Protein AF-A0A661PUW9-F1 (afdb_monomer_lite)

Sequence (153 aa):
MPLAFQTTNQGSIVFGFFNIESDMLLLQQYFFFADAFCRYISVCAEHETWNPVETFTVDEIVRPADVGDLMGAIHGSCYTGFIGDTYRKFPFPDNPADFKQNPLGFKTQGVFREMIAPYAETLEIPFARLPNRCVRIGDYAFDRHNFHELLRY

Foldseek 3Di:
DWDWFQFPPPGTWTWDDLAQLAQWMDTRFWIDGPVQVVVVVVVVVPDPFCPPFDWGKTWGQPDSQQCDDSVCLQVVNGQTHLSSVCCVVRNHDPDVVPPHRDPVNVVCVVVSCVSCVVRTDIDIATWDQDPQRWTDTHPTIGHPVRVVVSVVD

pLDDT: mean 92.38, std 7.0, range [60.62, 98.44]

Radius of gyration: 15.68 Å; chains: 1; bounding box: 34×29×48 Å

Structure (mmCIF, N/CA/C/O backbone):
data_AF-A0A661PUW9-F1
#
_entry.id   AF-A0A661PUW9-F1
#
loop_
_atom_site.group_PDB
_atom_site.id
_atom_site.type_symbol
_atom_site.label_atom_id
_atom_site.label_alt_id
_atom_site.label_comp_id
_atom_site.label_asym_id
_atom_site.label_entity_id
_atom_site.label_seq_id
_atom_site.pdbx_PDB_ins_code
_atom_site.Cartn_x
_atom_site.Cartn_y
_atom_site.Cartn_z
_atom_site.occupancy
_atom_site.B_iso_or_equiv
_atom_site.auth_seq_id
_atom_site.auth_comp_id
_atom_site.auth_asym_id
_atom_site.auth_atom_id
_atom_site.pdbx_PDB_model_num
ATOM 1 N N . MET A 1 1 ? -6.179 -8.749 4.189 1.00 84.31 1 MET A N 1
ATOM 2 C CA . MET A 1 1 ? -5.011 -8.694 5.089 1.00 84.31 1 MET A CA 1
ATOM 3 C C . MET A 1 1 ? -3.765 -8.612 4.241 1.00 84.31 1 MET A C 1
ATOM 5 O O . MET A 1 1 ? -3.742 -9.292 3.215 1.00 84.31 1 MET A O 1
ATOM 9 N N . PRO A 1 2 ? -2.763 -7.816 4.630 1.00 91.00 2 PRO A N 1
ATOM 10 C CA . PRO A 1 2 ? -1.503 -7.745 3.908 1.00 91.00 2 PRO A CA 1
ATOM 11 C C . PRO A 1 2 ? -0.746 -9.072 4.029 1.00 91.00 2 PRO A C 1
ATOM 13 O O . PRO A 1 2 ? -0.832 -9.741 5.061 1.00 91.00 2 PRO A O 1
ATOM 16 N N . LEU A 1 3 ? -0.026 -9.453 2.979 1.00 93.94 3 LEU A N 1
ATOM 17 C CA . LEU A 1 3 ? 0.790 -10.664 2.921 1.00 93.94 3 LEU A CA 1
ATOM 18 C C . LEU A 1 3 ? 2.264 -10.308 2.725 1.00 93.94 3 LEU A C 1
ATOM 20 O O . LEU A 1 3 ? 2.609 -9.197 2.321 1.00 93.94 3 LEU A O 1
ATOM 24 N N . ALA A 1 4 ? 3.132 -11.268 3.027 1.00 95.88 4 ALA A N 1
ATOM 25 C CA . ALA A 1 4 ? 4.557 -11.151 2.776 1.00 95.88 4 ALA A CA 1
ATOM 26 C C . ALA A 1 4 ? 4.878 -11.510 1.318 1.00 95.88 4 ALA A C 1
ATOM 28 O O . ALA A 1 4 ? 4.479 -12.573 0.842 1.00 95.88 4 ALA A O 1
ATOM 29 N N . PHE A 1 5 ? 5.647 -10.660 0.640 1.00 96.69 5 PHE A N 1
ATOM 30 C CA . PHE A 1 5 ? 6.132 -10.875 -0.725 1.00 96.69 5 PHE A CA 1
ATOM 31 C C . PHE A 1 5 ? 7.651 -10.749 -0.768 1.00 96.69 5 PHE A C 1
ATOM 33 O O . PHE A 1 5 ? 8.231 -9.916 -0.072 1.00 96.69 5 PHE A O 1
ATOM 40 N N . GLN A 1 6 ? 8.307 -11.573 -1.586 1.00 97.44 6 GLN A N 1
ATOM 41 C CA . GLN A 1 6 ? 9.759 -11.514 -1.743 1.00 97.44 6 GLN A CA 1
ATOM 42 C C . GLN A 1 6 ? 10.153 -10.509 -2.824 1.00 97.44 6 GLN A C 1
ATOM 44 O O . GLN A 1 6 ? 9.638 -10.530 -3.942 1.00 97.44 6 GLN A O 1
ATOM 49 N N . THR A 1 7 ? 11.124 -9.667 -2.489 1.00 97.25 7 THR A N 1
ATOM 50 C CA . THR A 1 7 ? 11.822 -8.785 -3.425 1.00 97.25 7 THR A CA 1
ATOM 51 C C . THR A 1 7 ? 13.221 -9.324 -3.695 1.00 97.25 7 THR A C 1
ATOM 53 O O . THR A 1 7 ? 13.821 -10.017 -2.872 1.00 97.25 7 THR A O 1
ATOM 56 N N . THR A 1 8 ? 13.783 -8.978 -4.847 1.00 96.50 8 THR A N 1
ATOM 57 C CA . THR A 1 8 ? 15.141 -9.373 -5.226 1.00 96.50 8 THR A CA 1
ATOM 58 C C . THR A 1 8 ? 16.216 -8.506 -4.572 1.00 96.50 8 THR A C 1
ATOM 60 O O . THR A 1 8 ? 17.390 -8.851 -4.658 1.00 96.50 8 THR A O 1
ATOM 63 N N . ASN A 1 9 ? 15.849 -7.366 -3.972 1.00 96.25 9 ASN A N 1
ATOM 64 C CA . ASN A 1 9 ? 16.800 -6.380 -3.446 1.00 96.25 9 ASN A CA 1
ATOM 65 C C . ASN A 1 9 ? 16.631 -6.027 -1.958 1.00 96.25 9 ASN A C 1
ATOM 67 O O . ASN A 1 9 ? 17.615 -5.611 -1.357 1.00 96.25 9 ASN A O 1
ATOM 71 N N . GLN A 1 10 ? 15.445 -6.191 -1.364 1.00 95.38 10 GLN A N 1
ATOM 72 C CA . GLN A 1 10 ? 15.164 -5.824 0.037 1.00 95.38 10 GLN A CA 1
ATOM 73 C C . GLN A 1 10 ? 14.664 -7.009 0.887 1.00 95.38 10 GLN A C 1
ATOM 75 O O . GLN A 1 10 ? 14.339 -6.848 2.060 1.00 95.38 10 GLN A O 1
ATOM 80 N N . GLY A 1 11 ? 14.607 -8.219 0.319 1.00 95.81 11 GLY A N 1
ATOM 81 C CA . GLY A 1 11 ? 14.061 -9.399 0.991 1.00 95.81 11 GLY A CA 1
ATOM 82 C C . GLY A 1 11 ? 12.535 -9.363 1.091 1.00 95.81 11 GLY A C 1
ATOM 83 O O . GLY A 1 11 ? 11.853 -8.929 0.160 1.00 95.81 11 GLY A O 1
ATOM 84 N N . SER A 1 12 ? 11.996 -9.859 2.204 1.00 96.56 12 SER A N 1
ATOM 85 C CA . SER A 1 12 ? 10.552 -9.950 2.424 1.00 96.56 12 SER A CA 1
ATOM 86 C C . SER A 1 12 ? 9.963 -8.597 2.810 1.00 96.56 12 SER A C 1
ATOM 88 O O . SER A 1 12 ? 10.393 -8.004 3.795 1.00 96.56 12 SER A O 1
ATOM 90 N N . ILE A 1 13 ? 8.924 -8.168 2.101 1.00 96.25 13 ILE A N 1
ATOM 91 C CA . ILE A 1 13 ? 8.161 -6.951 2.401 1.00 96.25 13 ILE A CA 1
ATOM 92 C C . ILE A 1 13 ? 6.680 -7.272 2.579 1.00 96.25 13 ILE A C 1
ATOM 94 O O . ILE A 1 13 ? 6.226 -8.351 2.196 1.00 96.25 13 ILE A O 1
ATOM 98 N N . VAL A 1 14 ? 5.920 -6.325 3.122 1.00 95.56 14 VAL A N 1
ATOM 99 C CA . VAL A 1 14 ? 4.469 -6.462 3.282 1.00 95.56 14 VAL A CA 1
ATOM 100 C C . VAL A 1 14 ? 3.731 -5.732 2.159 1.00 95.56 14 VAL A C 1
ATOM 102 O O . VAL A 1 14 ? 4.018 -4.568 1.891 1.00 95.56 14 VAL A O 1
ATOM 105 N N . PHE A 1 15 ? 2.751 -6.391 1.535 1.00 97.19 15 PHE A N 1
ATOM 106 C CA . PHE A 1 15 ? 1.843 -5.771 0.567 1.00 97.19 15 PHE A CA 1
ATOM 107 C C . PHE A 1 15 ? 0.388 -6.187 0.796 1.00 97.19 15 PHE A C 1
ATOM 109 O O . PHE A 1 15 ? 0.110 -7.347 1.106 1.00 97.19 15 PHE A O 1
ATOM 116 N N . GLY A 1 16 ? -0.544 -5.251 0.619 1.00 95.75 16 GLY A N 1
ATOM 117 C CA . GLY A 1 16 ? -1.978 -5.535 0.546 1.00 95.75 16 GLY A CA 1
ATOM 118 C C . GLY A 1 16 ? -2.856 -4.592 1.367 1.00 95.75 16 GLY A C 1
ATOM 119 O O . GLY A 1 16 ? -2.400 -3.568 1.869 1.00 95.75 16 GLY A O 1
ATOM 120 N N . PHE A 1 17 ? -4.134 -4.947 1.519 1.00 94.88 17 PHE A N 1
ATOM 121 C CA . PHE A 1 17 ? -5.112 -4.184 2.300 1.00 94.88 17 PHE A CA 1
ATOM 122 C C . PHE A 1 17 ? -4.896 -4.372 3.799 1.00 94.88 17 PHE A C 1
ATOM 124 O O . PHE A 1 17 ? -4.962 -5.506 4.297 1.00 94.88 17 PHE A O 1
ATOM 131 N N . PHE A 1 18 ? -4.717 -3.265 4.521 1.00 94.50 18 PHE A N 1
ATOM 132 C CA . PHE A 1 18 ? -4.528 -3.248 5.976 1.00 94.50 18 PHE A CA 1
ATOM 133 C C . PHE A 1 18 ? -5.784 -2.946 6.778 1.00 94.50 18 PHE A C 1
ATOM 135 O O . PHE A 1 18 ? -5.757 -3.143 7.987 1.00 94.50 18 PHE A O 1
ATOM 142 N N . ASN A 1 19 ? -6.865 -2.485 6.153 1.00 95.38 19 ASN A N 1
ATOM 143 C CA . ASN A 1 19 ? -8.144 -2.225 6.806 1.00 95.38 19 ASN A CA 1
ATOM 144 C C . ASN A 1 19 ? -9.287 -2.598 5.849 1.00 95.38 19 ASN A C 1
ATOM 146 O O . ASN A 1 19 ? -9.101 -2.551 4.638 1.00 95.38 19 ASN A O 1
ATOM 150 N N . ILE A 1 20 ? -10.438 -3.032 6.371 1.00 93.69 20 ILE A N 1
ATOM 151 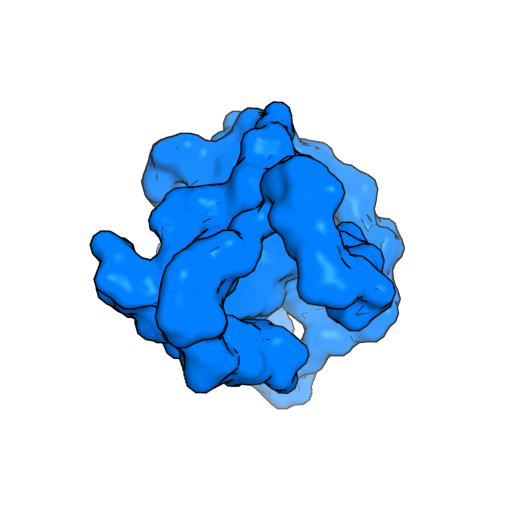C CA . ILE A 1 20 ? -11.561 -3.481 5.530 1.00 93.69 20 ILE A CA 1
ATOM 152 C C . ILE A 1 20 ? -12.402 -2.334 4.974 1.00 93.69 20 ILE A C 1
ATOM 154 O O . ILE A 1 20 ? -13.083 -2.533 3.974 1.00 93.69 20 ILE A O 1
ATOM 158 N N . GLU A 1 21 ? -12.364 -1.158 5.606 1.00 95.69 21 GLU A N 1
ATOM 159 C CA . GLU A 1 21 ? -13.182 -0.001 5.224 1.00 95.69 21 GLU A CA 1
ATOM 160 C C . GLU A 1 21 ? -12.551 0.842 4.114 1.00 95.69 21 GLU A C 1
ATOM 162 O O . GLU A 1 21 ? -13.154 1.810 3.651 1.00 95.69 21 GLU A O 1
ATOM 167 N N . SER A 1 22 ? -11.340 0.490 3.685 1.00 95.31 22 SER A N 1
ATOM 168 C CA . SER A 1 22 ? -10.551 1.242 2.719 1.00 95.31 22 SER A CA 1
ATOM 169 C C . SER A 1 22 ? -10.111 0.361 1.573 1.00 95.31 22 SER A C 1
ATOM 171 O O . SER A 1 22 ? -9.744 -0.793 1.772 1.00 95.31 22 SER A O 1
ATOM 173 N N . ASP A 1 23 ? -10.074 0.942 0.382 1.00 96.00 23 ASP A N 1
ATOM 174 C CA . ASP A 1 23 ? -9.386 0.369 -0.768 1.00 96.00 23 ASP A CA 1
ATOM 175 C C . ASP A 1 23 ? -7.903 0.787 -0.831 1.00 96.00 23 ASP A C 1
ATOM 177 O O . ASP A 1 23 ? -7.244 0.588 -1.851 1.00 96.00 23 ASP A O 1
ATOM 181 N N . MET A 1 24 ? -7.357 1.370 0.242 1.00 97.31 24 MET A N 1
ATOM 182 C CA . MET A 1 24 ? -5.940 1.706 0.338 1.00 97.31 24 MET A CA 1
ATOM 183 C C . MET A 1 24 ? -5.085 0.454 0.580 1.00 97.31 24 MET A C 1
ATOM 185 O O . MET A 1 24 ? -5.297 -0.318 1.519 1.00 97.31 24 MET A O 1
ATOM 189 N N . LEU A 1 25 ? -4.082 0.283 -0.272 1.00 96.69 25 LEU A N 1
ATOM 190 C CA . LEU A 1 25 ? -3.040 -0.727 -0.183 1.00 96.69 25 LEU A CA 1
ATOM 191 C C . LEU A 1 25 ? -1.814 -0.128 0.507 1.00 96.69 25 LEU A C 1
ATOM 193 O O . LEU A 1 25 ? -1.513 1.052 0.319 1.00 96.69 25 LEU A O 1
ATOM 197 N N . LEU A 1 26 ? -1.081 -0.960 1.249 1.00 96.69 26 LEU A N 1
ATOM 198 C CA . LEU A 1 26 ? 0.314 -0.672 1.574 1.00 96.69 26 LEU A CA 1
ATOM 199 C C . LEU A 1 26 ? 1.259 -1.536 0.743 1.00 96.69 26 LEU A C 1
ATOM 201 O O . LEU A 1 26 ? 0.940 -2.674 0.397 1.00 96.69 26 LEU A O 1
ATOM 205 N N . LEU A 1 27 ? 2.446 -0.999 0.502 1.00 96.62 27 LEU A N 1
ATOM 206 C CA . LEU A 1 27 ? 3.641 -1.670 0.024 1.00 96.62 27 LEU A CA 1
ATOM 207 C C . LEU A 1 27 ? 4.789 -1.215 0.930 1.00 96.62 27 LEU A C 1
ATOM 209 O O . LEU A 1 27 ? 5.478 -0.237 0.642 1.00 96.62 27 LEU A O 1
ATOM 213 N N . GLN A 1 28 ? 4.948 -1.909 2.055 1.00 95.25 28 GLN A N 1
ATOM 214 C CA . GLN A 1 28 ? 5.854 -1.563 3.149 1.00 95.25 28 GLN A CA 1
ATOM 215 C C . GLN A 1 28 ? 5.616 -0.146 3.718 1.00 95.25 28 GLN A C 1
ATOM 217 O O . GLN A 1 28 ? 4.857 -0.015 4.674 1.00 95.25 28 GLN A O 1
ATOM 222 N N . GLN A 1 29 ? 6.252 0.890 3.160 1.00 95.94 29 GLN A N 1
ATOM 223 C CA . GLN A 1 29 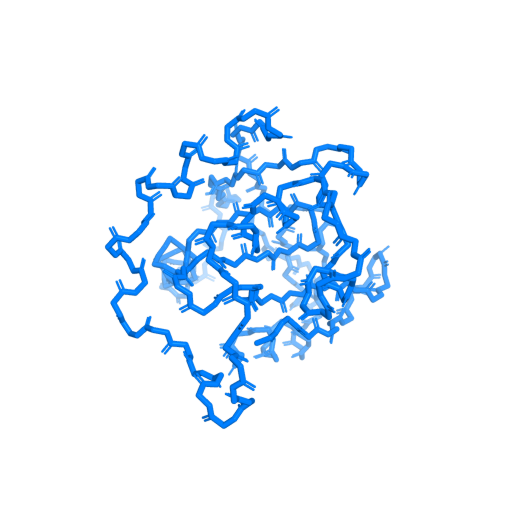? 6.088 2.301 3.540 1.00 95.94 29 GLN A CA 1
ATOM 224 C C . GLN A 1 29 ? 5.298 3.140 2.529 1.00 95.94 29 GLN A C 1
ATOM 226 O O . GLN A 1 29 ? 4.955 4.281 2.834 1.00 95.94 29 GLN A O 1
ATOM 231 N N . TYR A 1 30 ? 5.024 2.604 1.337 1.00 97.69 30 TYR A N 1
ATOM 232 C CA . TYR A 1 30 ? 4.222 3.289 0.327 1.00 97.69 30 TYR A CA 1
ATOM 233 C C . TYR A 1 30 ? 2.751 2.930 0.483 1.00 97.69 30 TYR A C 1
ATOM 235 O O . TYR A 1 30 ? 2.407 1.755 0.602 1.00 97.69 30 TYR A O 1
ATOM 243 N N . PHE A 1 31 ? 1.887 3.932 0.413 1.00 98.12 31 PHE A N 1
ATOM 244 C CA . PHE A 1 31 ? 0.444 3.786 0.477 1.00 98.12 31 PHE A CA 1
ATOM 245 C C . PHE A 1 31 ? -0.192 4.362 -0.783 1.00 98.12 31 PHE A C 1
ATOM 247 O O . PHE A 1 31 ? 0.207 5.413 -1.284 1.00 98.12 31 PHE A O 1
ATOM 254 N N . PHE A 1 32 ? -1.178 3.654 -1.323 1.00 97.38 32 PHE A N 1
ATOM 255 C CA . PHE A 1 32 ? -1.889 4.070 -2.529 1.00 97.38 32 PHE A CA 1
ATOM 256 C C . PHE A 1 32 ? -3.228 3.350 -2.641 1.00 97.38 32 PHE A C 1
ATOM 258 O O . PHE A 1 32 ? -3.411 2.255 -2.115 1.00 97.38 32 PHE A O 1
ATOM 265 N N . PHE A 1 33 ? -4.183 3.952 -3.341 1.00 97.00 33 PHE A N 1
ATOM 266 C CA . PHE A 1 33 ? -5.496 3.344 -3.540 1.00 97.00 33 PHE A CA 1
ATOM 267 C C . PHE A 1 33 ? -5.469 2.274 -4.634 1.00 97.00 33 PHE A C 1
ATOM 269 O O . PHE A 1 33 ? -4.758 2.402 -5.637 1.00 97.00 33 PHE A O 1
ATOM 276 N N . ALA A 1 34 ? -6.254 1.213 -4.446 1.00 95.00 34 ALA A N 1
ATOM 277 C CA . ALA A 1 34 ? -6.318 0.086 -5.369 1.00 95.00 34 ALA A CA 1
ATOM 278 C C . ALA A 1 34 ? -6.770 0.503 -6.776 1.00 95.00 34 ALA A C 1
ATOM 280 O O . ALA A 1 34 ? -6.265 -0.031 -7.761 1.00 95.00 34 ALA A O 1
ATOM 281 N N . ASP A 1 35 ? -7.664 1.490 -6.901 1.00 93.81 35 ASP A N 1
ATOM 282 C CA . ASP A 1 35 ? -8.084 2.011 -8.205 1.00 93.81 35 ASP A CA 1
ATOM 283 C C . ASP A 1 35 ? -6.922 2.685 -8.958 1.00 93.81 35 ASP A C 1
ATOM 285 O O . ASP A 1 35 ? -6.774 2.496 -10.168 1.00 93.81 35 ASP A O 1
ATOM 289 N N . ALA A 1 36 ? -6.072 3.429 -8.243 1.00 93.00 36 ALA A N 1
ATOM 290 C CA . ALA A 1 36 ? -4.871 4.034 -8.804 1.00 93.00 36 ALA A CA 1
ATOM 291 C C . ALA A 1 36 ? -3.874 2.949 -9.225 1.00 93.00 36 ALA A C 1
ATOM 293 O O . ALA A 1 36 ? -3.424 2.950 -10.369 1.00 93.00 36 ALA A O 1
ATOM 294 N N . PHE A 1 37 ? -3.609 1.973 -8.351 1.00 92.94 37 PHE A N 1
ATOM 295 C CA . PHE A 1 37 ? -2.729 0.844 -8.656 1.00 92.94 37 PHE A CA 1
ATOM 296 C C . PHE A 1 37 ? -3.179 0.079 -9.906 1.00 92.94 37 PHE A C 1
ATOM 298 O O . PHE A 1 37 ? -2.409 -0.067 -10.853 1.00 92.94 37 PHE A O 1
ATOM 305 N N . CYS A 1 38 ? -4.445 -0.340 -9.964 1.00 92.19 38 CYS A N 1
ATOM 306 C CA . CYS A 1 38 ? -4.997 -1.067 -11.107 1.00 92.19 38 CYS A CA 1
ATOM 307 C C . CYS A 1 38 ? -4.919 -0.258 -12.406 1.00 92.19 38 CYS A C 1
ATOM 309 O O . CYS A 1 38 ? -4.588 -0.812 -13.458 1.00 92.19 38 CYS A O 1
ATOM 311 N N . ARG A 1 39 ? -5.189 1.051 -12.347 1.00 90.31 39 ARG A N 1
ATOM 312 C CA . ARG A 1 39 ? -5.061 1.950 -13.500 1.00 90.31 39 ARG A CA 1
ATOM 313 C C . ARG A 1 39 ? -3.628 1.982 -14.014 1.00 90.31 39 ARG A C 1
ATOM 315 O O . ARG A 1 39 ? -3.416 1.808 -15.209 1.00 90.31 39 ARG A O 1
ATOM 322 N N . TYR A 1 40 ? -2.657 2.138 -13.119 1.00 87.50 40 TYR A N 1
ATOM 323 C CA . TYR A 1 40 ? -1.253 2.160 -13.500 1.00 87.50 40 TYR A CA 1
ATOM 324 C C . TYR A 1 40 ? -0.778 0.836 -14.110 1.00 87.50 40 TYR A C 1
ATOM 326 O O . TYR A 1 40 ? -0.118 0.834 -15.149 1.00 87.50 40 TYR A O 1
ATOM 334 N N . ILE A 1 41 ? -1.153 -0.297 -13.508 1.00 89.00 41 ILE A N 1
ATOM 335 C CA . ILE A 1 41 ? -0.835 -1.623 -14.053 1.00 89.00 41 ILE A CA 1
ATOM 336 C C . ILE A 1 41 ? -1.468 -1.813 -15.434 1.00 89.00 41 ILE A C 1
ATOM 338 O O . ILE A 1 41 ? -0.817 -2.359 -16.323 1.00 89.00 41 ILE A O 1
ATOM 342 N N . SER A 1 42 ? -2.702 -1.339 -15.630 1.00 88.25 42 SER A N 1
ATOM 343 C CA . SER A 1 42 ? -3.405 -1.443 -16.916 1.00 88.25 42 SER A CA 1
ATOM 344 C C . SER A 1 42 ? -2.684 -0.656 -18.008 1.00 88.25 42 SER A C 1
ATOM 346 O O . SER A 1 42 ? -2.391 -1.222 -19.056 1.00 88.25 42 SER A O 1
ATOM 348 N N . VAL A 1 43 ? -2.298 0.595 -17.724 1.00 83.00 43 VAL A N 1
ATOM 349 C CA . VAL A 1 43 ? -1.484 1.415 -18.639 1.00 83.00 43 VAL A CA 1
ATOM 350 C C . VAL A 1 43 ? -0.197 0.675 -19.004 1.00 83.00 43 VAL A C 1
ATOM 352 O O . VAL A 1 43 ? 0.102 0.469 -20.177 1.00 83.00 43 VAL A O 1
ATOM 355 N N . CYS A 1 44 ? 0.529 0.156 -18.014 1.00 79.56 44 CYS A N 1
ATOM 356 C CA . CYS A 1 44 ? 1.783 -0.556 -18.264 1.00 79.56 44 CYS A CA 1
ATOM 357 C C . CYS A 1 44 ? 1.603 -1.863 -19.057 1.00 79.56 44 CYS A C 1
ATOM 359 O O . CYS A 1 44 ? 2.522 -2.287 -19.760 1.00 79.56 44 CYS A O 1
ATOM 361 N N . ALA A 1 45 ? 0.450 -2.524 -18.936 1.00 82.50 45 ALA A N 1
ATOM 362 C CA . ALA A 1 45 ? 0.142 -3.746 -19.673 1.00 82.50 45 ALA A CA 1
ATOM 363 C C . ALA A 1 45 ? -0.179 -3.486 -21.156 1.00 82.50 45 ALA A C 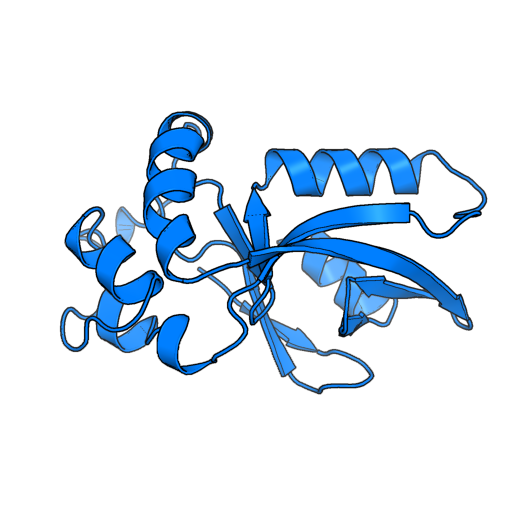1
ATOM 365 O O . ALA A 1 45 ? 0.034 -4.374 -21.980 1.00 82.50 45 ALA A O 1
ATOM 366 N N . GLU A 1 46 ? -0.660 -2.288 -21.498 1.00 82.06 46 GLU A N 1
ATOM 367 C CA . GLU A 1 46 ? -0.967 -1.884 -22.877 1.00 82.06 46 GLU A CA 1
ATOM 368 C C . GLU A 1 46 ? 0.289 -1.507 -23.681 1.00 82.06 46 GLU A C 1
ATOM 370 O O . GLU A 1 46 ? 0.295 -1.599 -24.911 1.00 82.06 46 GLU A O 1
ATOM 375 N N . HIS A 1 47 ? 1.377 -1.127 -23.009 1.00 74.00 47 HIS A N 1
ATOM 376 C CA . HIS A 1 47 ? 2.615 -0.715 -23.664 1.00 74.00 47 HIS A CA 1
ATOM 377 C C . HIS A 1 47 ? 3.582 -1.887 -23.903 1.00 74.00 47 HIS A C 1
ATOM 379 O O . HIS A 1 47 ? 4.072 -2.524 -22.969 1.00 74.00 47 HIS A O 1
ATOM 385 N N . GLU A 1 48 ? 3.962 -2.114 -25.168 1.00 66.88 48 GLU A N 1
ATOM 386 C CA . GLU A 1 48 ? 5.001 -3.096 -25.535 1.00 66.88 48 GLU A CA 1
ATOM 387 C C . GLU A 1 48 ? 6.381 -2.746 -24.943 1.00 66.88 48 GLU A C 1
ATOM 389 O O . GLU A 1 48 ? 7.184 -3.633 -24.628 1.00 66.88 48 GLU A O 1
ATOM 394 N N . THR A 1 49 ? 6.646 -1.452 -24.743 1.00 65.88 49 THR A N 1
ATOM 395 C CA . THR A 1 49 ? 7.856 -0.923 -24.106 1.00 65.88 49 THR A CA 1
ATOM 396 C C . THR A 1 49 ? 7.499 0.083 -23.021 1.00 65.88 49 THR A C 1
ATOM 398 O O . THR A 1 49 ? 6.810 1.058 -23.297 1.00 65.88 49 THR A O 1
ATOM 401 N N . TRP A 1 50 ? 8.026 -0.111 -21.810 1.00 68.00 50 TRP A N 1
ATOM 402 C CA . TRP A 1 50 ? 7.885 0.832 -20.692 1.00 68.00 50 TRP A CA 1
ATOM 403 C C . TRP A 1 50 ? 8.953 1.919 -20.812 1.00 68.00 50 TRP A C 1
ATOM 405 O O . TRP A 1 50 ? 9.966 1.886 -20.107 1.00 68.00 50 TRP A O 1
ATOM 415 N N . ASN A 1 51 ? 8.804 2.782 -21.817 1.00 60.62 51 ASN A N 1
ATOM 416 C CA . ASN A 1 51 ? 9.772 3.833 -22.087 1.00 60.62 51 ASN A CA 1
ATOM 417 C C . ASN A 1 51 ? 9.065 5.162 -22.410 1.00 60.62 51 ASN A C 1
ATOM 419 O O . ASN A 1 51 ? 8.352 5.214 -23.416 1.00 60.62 51 ASN A O 1
ATOM 423 N N . PRO A 1 52 ? 9.316 6.239 -21.637 1.00 66.00 52 PRO A N 1
ATOM 424 C CA . PRO A 1 52 ? 10.164 6.294 -20.436 1.00 66.00 52 PRO A CA 1
ATOM 425 C C . PRO A 1 52 ? 9.574 5.540 -19.227 1.00 66.00 52 PRO A C 1
ATOM 427 O O . PRO A 1 52 ? 8.475 5.005 -19.296 1.00 66.00 52 PRO A O 1
ATOM 430 N N . VAL A 1 53 ? 10.357 5.442 -18.144 1.00 70.50 53 VAL A N 1
ATOM 431 C CA . VAL A 1 53 ? 9.920 4.914 -16.838 1.00 70.50 53 VAL A CA 1
ATOM 432 C C . VAL A 1 53 ? 8.613 5.596 -16.436 1.00 70.50 53 VAL A C 1
ATOM 434 O O . VAL A 1 53 ? 8.589 6.819 -16.325 1.00 70.50 53 VAL A O 1
ATOM 437 N N . GLU A 1 54 ? 7.564 4.810 -16.208 1.00 84.69 54 GLU A N 1
ATOM 438 C CA . GLU A 1 54 ? 6.298 5.318 -15.680 1.00 84.69 54 GLU A CA 1
ATOM 439 C C . GLU A 1 54 ? 6.479 5.702 -14.208 1.00 84.69 54 GLU A C 1
ATOM 441 O O . GLU A 1 54 ? 7.286 5.096 -13.495 1.00 84.69 54 GLU A O 1
ATOM 446 N N . THR A 1 55 ? 5.745 6.704 -13.734 1.00 89.06 55 THR A N 1
ATOM 447 C CA . THR A 1 55 ? 5.765 7.108 -12.323 1.00 89.06 55 THR A CA 1
ATOM 448 C C . THR A 1 55 ? 4.403 6.914 -11.677 1.00 89.06 55 THR A C 1
ATOM 450 O O . THR A 1 55 ? 3.363 7.145 -12.292 1.00 89.06 55 THR A O 1
ATOM 453 N N . PHE A 1 56 ? 4.401 6.436 -10.430 1.00 91.06 56 PHE A N 1
ATOM 454 C CA . PHE A 1 56 ? 3.188 6.254 -9.634 1.00 91.06 56 PHE A CA 1
ATOM 455 C C . PHE A 1 56 ? 3.186 7.276 -8.508 1.00 91.06 56 PHE A C 1
ATOM 457 O O . PHE A 1 56 ? 4.133 7.333 -7.726 1.00 91.06 56 PHE A O 1
ATOM 464 N N . THR A 1 57 ? 2.112 8.050 -8.388 1.00 95.12 57 THR A N 1
ATOM 465 C CA . THR A 1 57 ? 1.891 8.869 -7.193 1.00 95.12 57 THR A CA 1
ATOM 466 C C . THR A 1 57 ? 1.511 7.976 -6.014 1.00 95.12 57 THR A C 1
ATOM 468 O O . THR A 1 57 ? 0.546 7.210 -6.109 1.00 95.12 57 THR A O 1
ATOM 471 N N . VAL A 1 58 ? 2.249 8.093 -4.912 1.00 97.00 58 VAL A N 1
ATOM 472 C CA . VAL A 1 58 ? 2.031 7.366 -3.653 1.00 97.00 58 VAL A CA 1
ATOM 473 C C . VAL A 1 58 ? 2.193 8.306 -2.461 1.00 97.00 58 VAL A C 1
ATOM 475 O O . VAL A 1 58 ? 2.847 9.342 -2.570 1.00 97.00 58 VAL A O 1
ATOM 478 N N . ASP A 1 59 ? 1.637 7.911 -1.321 1.00 98.25 59 ASP A N 1
ATOM 479 C CA . ASP A 1 59 ? 1.922 8.514 -0.022 1.00 98.25 59 ASP A CA 1
ATOM 480 C C . ASP A 1 59 ? 3.007 7.678 0.677 1.00 98.25 59 ASP A C 1
ATOM 482 O O . ASP A 1 59 ? 2.801 6.498 0.967 1.00 98.25 59 ASP A O 1
ATOM 486 N N . GLU A 1 60 ? 4.185 8.252 0.919 1.00 98.12 60 GLU A N 1
ATOM 487 C CA . GLU A 1 60 ? 5.284 7.584 1.622 1.00 98.12 60 GLU A CA 1
ATOM 488 C C . GLU A 1 60 ? 5.339 8.007 3.086 1.00 98.12 60 GLU A C 1
ATOM 490 O O . GLU A 1 60 ? 5.490 9.187 3.403 1.00 98.12 60 GLU A O 1
ATOM 495 N N . ILE A 1 61 ? 5.319 7.024 3.984 1.00 98.31 61 ILE A N 1
ATOM 496 C CA . ILE A 1 61 ? 5.640 7.237 5.395 1.00 98.31 61 ILE A CA 1
ATOM 497 C C . ILE A 1 61 ? 7.131 6.947 5.613 1.00 98.31 61 ILE A C 1
ATOM 499 O O . ILE A 1 61 ? 7.539 5.804 5.815 1.00 98.31 61 ILE A O 1
ATOM 503 N N . VAL A 1 62 ? 7.959 7.994 5.602 1.00 96.00 62 VAL A N 1
ATOM 504 C CA . VAL A 1 62 ? 9.433 7.876 5.653 1.00 96.00 62 VAL A CA 1
ATOM 505 C C . VAL A 1 62 ? 9.931 7.207 6.938 1.00 96.00 62 VAL A C 1
ATOM 507 O O . VAL A 1 62 ? 10.923 6.476 6.933 1.00 96.00 62 VAL A O 1
ATOM 510 N N . ARG A 1 63 ? 9.272 7.463 8.073 1.00 95.94 63 ARG A N 1
ATOM 511 C CA . ARG A 1 63 ? 9.660 6.901 9.372 1.00 95.94 63 ARG A CA 1
ATOM 512 C C . ARG A 1 63 ? 8.872 5.615 9.627 1.00 95.94 63 ARG A C 1
ATOM 514 O O . ARG A 1 63 ? 7.671 5.697 9.859 1.00 95.94 63 ARG A O 1
ATOM 521 N N . PRO A 1 64 ? 9.512 4.435 9.723 1.00 91.31 64 PRO A N 1
ATOM 522 C CA . PRO A 1 64 ? 8.785 3.179 9.937 1.00 91.31 64 PRO A CA 1
ATOM 523 C C . PRO A 1 64 ? 7.910 3.158 11.200 1.00 91.31 64 PRO A C 1
ATOM 525 O O . PRO A 1 64 ? 6.886 2.485 11.231 1.00 91.31 64 PRO A O 1
ATOM 528 N N . ALA A 1 65 ? 8.281 3.913 12.240 1.00 94.38 65 ALA A N 1
ATOM 529 C CA .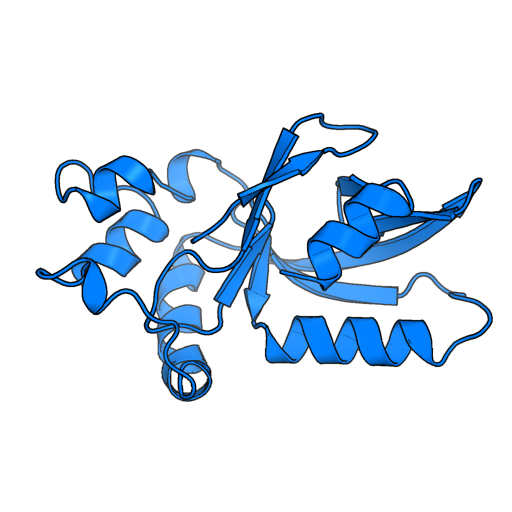 ALA A 1 65 ? 7.476 4.045 13.456 1.00 94.38 65 ALA A CA 1
ATOM 530 C C . ALA A 1 65 ? 6.120 4.741 13.218 1.00 94.38 65 ALA A C 1
ATOM 532 O O . ALA A 1 65 ? 5.163 4.465 13.940 1.00 94.38 65 ALA A O 1
ATOM 533 N N . ASP A 1 66 ? 6.035 5.596 12.197 1.00 98.00 66 ASP A N 1
ATOM 534 C CA . ASP A 1 66 ? 4.829 6.338 11.830 1.00 98.00 66 ASP A CA 1
ATOM 535 C C . ASP A 1 66 ? 3.868 5.487 10.980 1.00 98.00 66 ASP A C 1
ATOM 537 O O . ASP A 1 66 ? 2.686 5.810 10.889 1.00 98.00 66 ASP A O 1
ATOM 541 N N . VAL A 1 67 ? 4.322 4.350 10.427 1.00 97.44 67 VAL A N 1
ATOM 542 C CA . VAL A 1 67 ? 3.437 3.352 9.797 1.00 97.44 67 VAL A CA 1
ATOM 543 C C . VAL A 1 67 ? 2.533 2.721 10.856 1.00 97.44 67 VAL A C 1
ATOM 545 O O . VAL A 1 67 ? 1.314 2.678 10.690 1.00 97.44 67 VAL A O 1
ATOM 548 N N . GLY A 1 68 ? 3.123 2.293 11.974 1.00 96.00 68 GLY A N 1
ATOM 549 C CA . GLY A 1 68 ? 2.407 1.694 13.099 1.00 96.00 68 GLY A CA 1
ATOM 550 C C . GLY A 1 68 ? 2.465 0.168 13.173 1.00 96.00 68 GLY A C 1
ATOM 551 O O . GLY A 1 68 ? 3.046 -0.507 12.324 1.00 96.00 68 GLY A O 1
ATOM 552 N N . ASP A 1 69 ? 1.853 -0.379 14.226 1.00 94.25 69 ASP A N 1
ATOM 553 C CA . ASP A 1 69 ? 1.781 -1.821 14.492 1.00 94.25 69 ASP A CA 1
ATOM 554 C C . ASP A 1 69 ? 0.424 -2.401 14.067 1.00 94.25 69 ASP A C 1
ATOM 556 O O . ASP A 1 69 ? -0.574 -2.282 14.777 1.00 94.25 69 ASP A O 1
ATOM 560 N N . LEU A 1 70 ? 0.393 -3.068 12.911 1.00 92.44 70 LEU A N 1
ATOM 561 C CA . LEU A 1 70 ? -0.819 -3.694 12.382 1.00 92.44 70 LEU A CA 1
ATOM 562 C C . LEU A 1 70 ? -1.375 -4.802 13.278 1.00 92.44 70 LEU A C 1
ATOM 564 O O . LEU A 1 70 ? -2.585 -4.866 13.493 1.00 92.44 70 LEU A O 1
ATOM 568 N N . MET A 1 71 ? -0.516 -5.680 13.799 1.00 91.81 71 MET A N 1
ATOM 569 C CA . MET A 1 71 ? -0.978 -6.822 14.592 1.00 91.81 71 MET A CA 1
ATOM 570 C C . MET A 1 71 ? -1.439 -6.371 15.977 1.00 91.81 71 MET A C 1
ATOM 572 O O . MET A 1 71 ? -2.432 -6.886 16.494 1.00 91.81 71 MET A O 1
ATOM 576 N N . GLY A 1 72 ? -0.756 -5.385 16.560 1.00 92.81 72 GLY A N 1
ATOM 577 C CA . GLY A 1 72 ? -1.187 -4.738 17.793 1.00 92.81 72 GLY A CA 1
ATOM 578 C C . GLY A 1 72 ? -2.510 -3.986 17.631 1.00 92.81 72 GLY A C 1
ATOM 579 O O . GLY A 1 72 ? -3.374 -4.083 18.504 1.00 92.81 72 GLY A O 1
ATOM 580 N N . ALA A 1 73 ? -2.707 -3.306 16.499 1.00 93.44 73 ALA A N 1
ATOM 581 C CA . ALA A 1 73 ? -3.926 -2.555 16.214 1.00 93.44 73 ALA A CA 1
ATOM 582 C C . ALA A 1 73 ? -5.143 -3.470 16.001 1.00 93.44 73 ALA A C 1
ATOM 584 O O . ALA A 1 73 ? -6.207 -3.209 16.558 1.00 93.44 73 ALA A O 1
ATOM 585 N N . ILE A 1 74 ? -4.976 -4.584 15.277 1.00 89.75 74 ILE A N 1
ATOM 586 C CA . ILE A 1 74 ? -6.038 -5.587 15.078 1.00 89.75 74 ILE A CA 1
ATOM 587 C C . ILE A 1 74 ? -6.478 -6.218 16.402 1.00 89.75 74 ILE A C 1
ATOM 589 O O . ILE A 1 74 ? -7.668 -6.429 16.616 1.00 89.75 74 ILE A O 1
ATOM 593 N N . HIS A 1 75 ? -5.536 -6.499 17.306 1.00 90.25 75 HIS A N 1
ATOM 594 C CA . HIS A 1 75 ? -5.846 -7.044 18.632 1.00 90.25 75 HIS A CA 1
ATOM 595 C C . HIS A 1 75 ? -6.262 -5.977 19.657 1.00 90.25 75 HIS A C 1
ATOM 597 O O . HIS A 1 75 ? -6.487 -6.303 20.823 1.00 90.25 75 HIS A O 1
ATOM 603 N N . GLY A 1 76 ? -6.321 -4.706 19.254 1.00 90.31 76 GLY A N 1
ATOM 604 C CA . GLY A 1 76 ? -6.644 -3.580 20.122 1.00 90.31 76 GLY A CA 1
ATOM 605 C C . GLY A 1 76 ? -5.662 -3.345 21.275 1.00 90.31 76 GLY A C 1
ATOM 606 O O . GLY A 1 76 ? -6.015 -2.682 22.250 1.00 90.31 76 GLY A O 1
ATOM 607 N N . SER A 1 77 ? -4.442 -3.884 21.188 1.00 92.75 77 SER A N 1
ATOM 608 C CA . SER A 1 77 ? -3.421 -3.805 22.239 1.00 92.75 77 SER A CA 1
ATOM 609 C C . SER A 1 77 ? -2.437 -2.651 22.041 1.00 92.75 77 SER A C 1
ATOM 611 O O . SER A 1 77 ? -1.876 -2.153 23.018 1.00 92.75 77 SER A O 1
ATOM 613 N N . CYS A 1 78 ? -2.230 -2.206 20.799 1.00 94.44 78 CYS A N 1
ATOM 614 C CA . CYS A 1 78 ? -1.295 -1.138 20.463 1.00 94.44 78 CYS A CA 1
ATOM 615 C C . CYS A 1 78 ? -1.830 -0.308 19.294 1.00 94.44 78 CYS A C 1
ATOM 617 O O . CYS A 1 78 ? -2.082 -0.836 18.217 1.00 94.44 78 CYS A O 1
ATOM 619 N N . TYR A 1 79 ? -1.977 1.000 19.497 1.00 95.94 79 TYR A N 1
ATOM 620 C CA . TYR A 1 79 ? -2.426 1.932 18.464 1.00 95.94 79 TYR A CA 1
ATOM 621 C C . TYR A 1 79 ? -1.354 3.005 18.252 1.00 95.94 79 TYR A C 1
ATOM 623 O O . TYR A 1 79 ? -1.331 4.029 18.942 1.00 95.94 79 TYR A O 1
ATOM 631 N N . THR A 1 80 ? -0.449 2.755 17.313 1.00 97.00 80 THR A N 1
ATOM 632 C CA . THR A 1 80 ? 0.651 3.657 16.944 1.00 97.00 80 THR A CA 1
ATOM 633 C C . THR A 1 80 ? 0.628 3.951 15.451 1.00 97.00 80 THR A C 1
ATOM 635 O O . THR A 1 80 ? 0.145 3.131 14.671 1.00 97.00 80 THR A O 1
ATOM 638 N N . GLY A 1 81 ? 1.150 5.117 15.065 1.00 97.75 81 GLY A N 1
ATOM 639 C CA . GLY A 1 81 ? 1.236 5.539 13.670 1.00 97.75 81 GLY A CA 1
ATOM 640 C C . GLY A 1 81 ? -0.115 5.627 12.956 1.00 97.75 81 GLY A C 1
ATOM 641 O O . GLY A 1 81 ? -1.191 5.569 13.563 1.00 97.75 81 GLY A O 1
ATOM 642 N N . PHE A 1 82 ? -0.037 5.718 11.634 1.00 98.31 82 PHE A N 1
ATOM 643 C CA . PHE A 1 82 ? -1.187 5.787 10.746 1.00 98.31 82 PHE A CA 1
ATOM 644 C C . PHE A 1 82 ? -2.111 4.564 10.870 1.00 98.31 82 PHE A C 1
ATOM 646 O O . PHE A 1 82 ? -3.339 4.703 10.916 1.00 98.31 82 PHE A O 1
ATOM 653 N N . ILE A 1 83 ? -1.546 3.356 10.976 1.00 97.38 83 ILE A N 1
ATOM 654 C CA . ILE A 1 83 ? -2.338 2.131 11.138 1.00 97.38 83 ILE A CA 1
ATOM 655 C C . ILE A 1 83 ? -3.102 2.152 12.467 1.00 97.38 83 ILE A C 1
ATOM 657 O O . ILE A 1 83 ? -4.290 1.831 12.496 1.00 97.38 83 ILE A O 1
ATOM 661 N N . GLY A 1 84 ? -2.470 2.583 13.560 1.00 97.31 84 GLY A N 1
ATOM 662 C CA . GLY A 1 84 ? -3.133 2.714 14.855 1.00 97.31 84 GLY A CA 1
ATOM 663 C C . GLY A 1 84 ? -4.317 3.678 14.810 1.00 97.31 84 GLY A C 1
ATOM 664 O O . GLY A 1 84 ? -5.405 3.333 15.269 1.00 97.31 84 GLY A O 1
ATOM 665 N N . ASP A 1 85 ? -4.144 4.855 14.208 1.00 97.81 85 ASP A N 1
ATOM 666 C CA . ASP A 1 85 ? -5.240 5.816 14.026 1.00 97.81 85 ASP A CA 1
ATOM 667 C C . ASP A 1 85 ? -6.355 5.281 13.130 1.00 97.81 85 ASP A C 1
ATOM 669 O O . ASP A 1 85 ? -7.538 5.496 13.414 1.00 97.81 85 ASP A O 1
ATOM 673 N N . THR A 1 86 ? -5.993 4.522 12.094 1.00 97.44 86 THR A N 1
ATOM 674 C CA . THR A 1 86 ? -6.961 3.820 11.251 1.00 97.44 86 THR A CA 1
ATOM 675 C C . THR A 1 86 ? -7.829 2.891 12.084 1.00 97.44 86 THR A C 1
ATOM 677 O O . THR A 1 86 ? -9.048 3.003 12.032 1.00 97.44 86 THR A O 1
ATOM 680 N N . TYR A 1 87 ? -7.231 2.029 12.905 1.00 96.69 87 TYR A N 1
ATOM 681 C CA . TYR A 1 87 ? -7.975 1.064 13.717 1.00 96.69 87 TYR A CA 1
ATOM 682 C C . TYR A 1 87 ? -8.703 1.678 14.921 1.00 96.69 87 TYR A C 1
ATOM 684 O O . TYR A 1 87 ? -9.655 1.082 15.417 1.00 96.69 87 TYR A O 1
ATOM 692 N N . ARG A 1 88 ? -8.338 2.888 15.367 1.00 96.12 88 ARG A N 1
ATOM 693 C CA . ARG A 1 88 ? -9.165 3.651 16.322 1.00 96.12 88 ARG A CA 1
ATOM 694 C C . ARG A 1 88 ? -10.490 4.095 15.703 1.00 96.12 88 ARG A C 1
ATOM 696 O O . ARG A 1 88 ? -11.504 4.132 16.395 1.00 96.12 88 ARG A O 1
ATOM 703 N N . LYS A 1 89 ? -10.473 4.475 14.422 1.00 96.56 89 LYS A N 1
ATOM 704 C CA . LYS A 1 89 ? -11.651 4.990 13.709 1.00 96.56 89 LYS A CA 1
ATOM 705 C C . LYS A 1 89 ? -12.461 3.888 13.027 1.00 96.56 89 LYS A C 1
ATOM 707 O O . LYS A 1 89 ? -13.687 3.931 13.041 1.00 96.56 89 LYS A O 1
ATOM 712 N N . PHE A 1 90 ? -11.766 2.921 12.446 1.00 95.19 90 PHE A N 1
ATOM 713 C CA . PHE A 1 90 ? -12.291 1.782 11.703 1.00 95.19 90 PHE A CA 1
ATOM 714 C C . PHE A 1 90 ? -11.753 0.497 12.346 1.00 95.19 90 PHE A C 1
ATOM 716 O O . PHE A 1 90 ? -10.803 -0.101 11.826 1.00 95.19 90 PHE A O 1
ATOM 723 N N . PRO A 1 91 ? -12.289 0.117 13.520 1.00 93.81 91 PRO A N 1
ATOM 724 C CA . PRO A 1 91 ? -11.791 -1.022 14.276 1.00 93.81 91 PRO A CA 1
ATOM 725 C C . PRO A 1 91 ? -11.943 -2.327 13.501 1.00 93.81 91 PRO A C 1
ATOM 727 O O . PRO A 1 91 ? -12.777 -2.459 12.603 1.00 93.81 91 PRO A O 1
ATOM 730 N N . PHE A 1 92 ? -11.121 -3.309 13.868 1.00 90.69 92 PHE A N 1
ATOM 731 C CA . PHE A 1 92 ? -11.284 -4.661 13.357 1.00 90.69 92 PHE A CA 1
ATOM 732 C C . PHE A 1 92 ? -12.660 -5.202 13.791 1.00 90.69 92 PHE A C 1
ATOM 734 O O . PHE A 1 92 ? -13.071 -4.926 14.919 1.00 90.69 92 PHE A O 1
ATOM 741 N N . PRO A 1 93 ? -13.379 -5.955 12.940 1.00 89.12 93 PRO A N 1
ATOM 742 C CA . PRO A 1 93 ? -14.672 -6.517 13.318 1.00 89.12 93 PRO A CA 1
ATOM 743 C C . PRO A 1 93 ? -14.578 -7.413 14.555 1.00 89.12 93 PRO A C 1
ATOM 745 O O . PRO A 1 93 ? -13.690 -8.260 14.638 1.00 89.12 93 PRO A O 1
ATOM 748 N N . ASP A 1 94 ? -15.554 -7.307 15.461 1.00 87.50 94 ASP A N 1
ATOM 749 C CA . ASP A 1 94 ? -15.646 -8.178 16.645 1.00 87.50 94 ASP A CA 1
ATOM 750 C C . ASP A 1 94 ? -15.725 -9.666 16.266 1.00 87.50 94 ASP A C 1
ATOM 752 O O . ASP A 1 94 ? -15.248 -10.543 16.988 1.00 87.50 94 ASP A O 1
ATOM 756 N N . ASN A 1 95 ? -16.330 -9.957 15.112 1.00 87.19 95 ASN A N 1
ATOM 757 C CA . ASN A 1 95 ? -16.407 -11.289 14.539 1.00 87.19 95 ASN A CA 1
ATOM 758 C C . ASN A 1 95 ? -15.438 -11.415 13.348 1.00 87.19 95 ASN A C 1
ATOM 760 O O . ASN A 1 95 ? -15.684 -10.824 12.294 1.00 87.19 95 ASN A O 1
ATOM 764 N N . PRO A 1 96 ? -14.385 -12.249 13.440 1.00 82.38 96 PRO A N 1
ATOM 765 C CA . PRO A 1 96 ? -13.434 -12.451 12.346 1.00 82.38 96 PRO A CA 1
ATOM 766 C C . PRO A 1 96 ? -14.064 -12.923 11.027 1.00 82.38 96 PRO A C 1
ATOM 768 O O . PRO A 1 96 ? -13.494 -12.688 9.965 1.00 82.38 96 PRO A O 1
ATOM 771 N N . ALA A 1 97 ? -15.237 -13.569 11.058 1.00 85.44 97 ALA A N 1
ATOM 772 C CA . ALA A 1 97 ? -15.949 -13.980 9.843 1.00 85.44 97 ALA A CA 1
ATOM 773 C C . ALA A 1 97 ? -16.468 -12.791 9.007 1.00 85.44 97 ALA A C 1
ATOM 775 O O . ALA A 1 97 ? -16.736 -12.947 7.810 1.00 85.44 97 ALA A O 1
ATOM 776 N N . ASP A 1 98 ? -16.574 -11.616 9.628 1.00 85.31 98 ASP A N 1
ATOM 777 C CA . ASP A 1 98 ? -16.965 -10.362 8.986 1.00 85.31 98 ASP A CA 1
ATOM 778 C C . ASP A 1 98 ? -15.755 -9.606 8.420 1.00 85.31 98 ASP A C 1
ATOM 780 O O . ASP A 1 98 ? -15.913 -8.568 7.780 1.00 85.31 98 ASP A O 1
ATOM 784 N N . PHE A 1 99 ? -14.543 -10.156 8.567 1.00 84.62 99 PHE A N 1
ATOM 785 C CA . PHE A 1 99 ? -13.357 -9.651 7.891 1.00 84.62 99 PHE A CA 1
ATOM 786 C C . PHE A 1 99 ? -13.442 -9.922 6.382 1.00 84.62 99 PHE A C 1
ATOM 788 O O . PHE A 1 99 ? -12.955 -10.926 5.854 1.00 84.62 99 PHE A O 1
ATOM 795 N N . LYS A 1 100 ? -14.098 -9.007 5.672 1.00 86.94 100 LYS A N 1
ATOM 796 C CA . LYS A 1 100 ? -14.260 -9.018 4.218 1.00 86.94 100 LYS A CA 1
ATOM 797 C C . LYS A 1 100 ? -14.019 -7.611 3.707 1.00 86.94 100 LYS A C 1
ATOM 799 O O . LYS A 1 100 ? -14.533 -6.655 4.275 1.00 86.94 100 LYS A O 1
ATOM 804 N N . GLN A 1 101 ? -13.227 -7.495 2.644 1.00 88.25 101 GLN A N 1
ATOM 805 C CA . GLN A 1 101 ? -12.956 -6.200 2.024 1.00 88.25 101 GLN A CA 1
ATOM 806 C C . GLN A 1 101 ? -14.271 -5.540 1.602 1.00 88.25 101 GLN A C 1
ATOM 808 O O . GLN A 1 101 ? -15.093 -6.174 0.934 1.00 88.25 101 GLN A O 1
ATOM 813 N N . ASN A 1 102 ? -14.474 -4.287 2.012 1.00 91.12 102 ASN A N 1
ATOM 814 C CA . ASN A 1 102 ? -15.659 -3.528 1.657 1.00 91.12 102 ASN A CA 1
ATOM 815 C C . ASN A 1 102 ? -15.582 -3.168 0.160 1.00 91.12 102 ASN A C 1
ATOM 817 O O . ASN A 1 102 ? -14.717 -2.381 -0.232 1.00 91.12 102 ASN A O 1
ATOM 821 N N . PRO A 1 103 ? -16.486 -3.674 -0.701 1.00 89.62 103 PRO A N 1
ATOM 822 C CA . PRO A 1 103 ? -16.463 -3.358 -2.132 1.00 89.62 103 PRO A CA 1
ATOM 823 C C . PRO A 1 103 ? -16.719 -1.868 -2.417 1.00 89.62 103 PRO A C 1
ATOM 825 O O . PRO A 1 103 ? -16.511 -1.403 -3.535 1.00 89.62 103 PRO A O 1
ATOM 828 N N . LEU A 1 104 ? -17.181 -1.112 -1.417 1.00 93.44 104 LEU A N 1
ATOM 829 C CA . LEU A 1 104 ? -17.381 0.332 -1.478 1.00 93.44 104 LEU A CA 1
ATOM 830 C C . LEU A 1 104 ? -16.251 1.124 -0.798 1.00 93.44 104 LEU A C 1
ATOM 832 O O . LEU A 1 104 ? -16.450 2.307 -0.523 1.00 93.44 104 LEU A O 1
ATOM 836 N N . GLY A 1 105 ? -15.082 0.514 -0.560 1.00 92.62 105 GLY A N 1
ATOM 837 C CA . GLY A 1 105 ? -13.913 1.168 0.046 1.00 92.62 105 GLY A CA 1
ATOM 838 C C . GLY A 1 105 ? -13.504 2.470 -0.653 1.00 92.62 105 GLY A C 1
ATOM 839 O O . GLY A 1 105 ? -13.138 3.434 0.009 1.00 92.62 105 GLY A O 1
ATOM 840 N N . PHE A 1 106 ? -13.733 2.588 -1.966 1.00 95.06 106 PHE A N 1
ATOM 841 C CA . PHE A 1 106 ? -13.485 3.829 -2.715 1.00 95.06 106 PHE A CA 1
ATOM 842 C C . PHE A 1 106 ? -14.243 5.059 -2.164 1.00 95.06 106 PHE A C 1
ATOM 844 O O . PHE A 1 106 ? -13.864 6.205 -2.414 1.00 95.06 106 PHE A O 1
ATOM 851 N N . LYS A 1 107 ? -15.335 4.859 -1.410 1.00 96.88 107 LYS A N 1
ATOM 852 C CA . LYS A 1 107 ? -16.099 5.953 -0.789 1.00 96.88 107 LYS A CA 1
ATOM 853 C C . LYS A 1 107 ? -15.376 6.583 0.402 1.00 96.88 107 LYS A C 1
ATOM 855 O O . LYS A 1 107 ? -15.702 7.713 0.761 1.00 96.88 107 LYS A O 1
ATOM 860 N N . THR A 1 108 ? -14.421 5.884 1.015 1.00 96.81 108 THR A N 1
ATOM 861 C CA . THR A 1 108 ? -13.686 6.368 2.193 1.00 96.81 108 THR A CA 1
ATOM 862 C C . THR A 1 108 ? -12.331 6.979 1.838 1.00 96.81 108 THR A C 1
ATOM 864 O O . THR A 1 108 ? -11.678 7.526 2.724 1.00 96.81 108 THR A O 1
ATOM 867 N N . GLN A 1 109 ? -11.932 7.007 0.558 1.00 97.31 109 GLN A N 1
ATOM 868 C CA . GLN A 1 109 ? -10.636 7.558 0.140 1.00 97.31 109 GLN A CA 1
ATOM 869 C C . GLN A 1 109 ? -10.380 8.980 0.652 1.00 97.31 109 GLN A C 1
ATOM 871 O O . GLN A 1 109 ? -9.272 9.286 1.075 1.00 97.31 109 GLN A O 1
ATOM 876 N N . GLY A 1 110 ? -11.392 9.859 0.641 1.00 97.81 110 GLY A N 1
ATOM 877 C CA . GLY A 1 110 ? -11.253 11.221 1.176 1.00 97.81 110 GLY A CA 1
ATOM 878 C C . GLY A 1 110 ? -10.859 11.228 2.655 1.00 97.81 110 GLY A C 1
ATOM 879 O O . GLY A 1 110 ? -9.938 11.936 3.046 1.00 97.81 110 GLY A O 1
ATOM 880 N N . VAL A 1 111 ? -11.479 10.350 3.446 1.00 98.12 111 VAL A N 1
ATOM 881 C CA . VAL A 1 111 ? -11.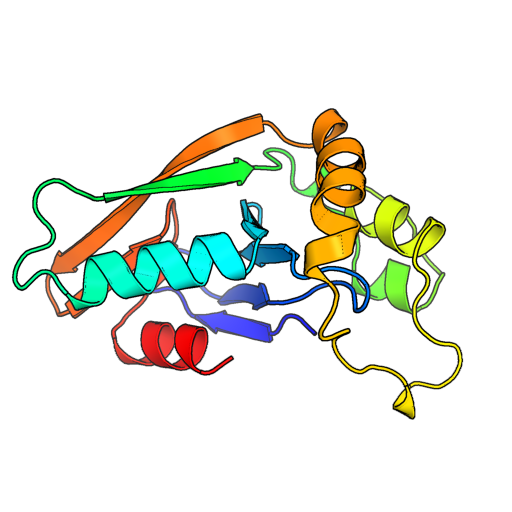163 10.180 4.867 1.00 98.12 111 VAL A CA 1
ATOM 882 C C . VAL A 1 111 ? -9.747 9.638 5.053 1.00 98.12 111 VAL A C 1
ATOM 884 O O . VAL A 1 111 ? -9.013 10.135 5.899 1.00 98.12 111 VAL A O 1
ATOM 887 N N . PHE A 1 112 ? -9.344 8.642 4.263 1.00 98.25 112 PHE A N 1
ATOM 888 C CA . PHE A 1 112 ? -8.007 8.052 4.368 1.00 98.25 112 PHE A CA 1
ATOM 889 C C . PHE A 1 112 ? -6.898 9.025 3.947 1.00 98.25 112 PHE A C 1
ATOM 891 O O . PHE A 1 112 ? -5.866 9.065 4.610 1.00 98.25 112 PHE A O 1
ATOM 898 N N . ARG A 1 113 ? -7.134 9.869 2.931 1.00 98.00 113 ARG A N 1
ATOM 899 C CA . ARG A 1 113 ? -6.212 10.959 2.558 1.00 98.00 113 ARG A CA 1
ATOM 900 C C . ARG A 1 113 ? -6.002 11.942 3.709 1.00 98.00 113 ARG A C 1
ATOM 902 O O . ARG A 1 113 ? -4.870 12.291 4.014 1.00 98.00 113 ARG A O 1
ATOM 909 N N . GLU A 1 114 ? -7.077 12.357 4.377 1.00 98.19 114 GLU A N 1
ATOM 910 C CA . GLU A 1 114 ? -6.978 13.245 5.544 1.00 98.19 114 GLU A CA 1
ATOM 911 C C . GLU A 1 114 ? -6.232 12.586 6.710 1.00 98.19 114 GLU A C 1
ATOM 913 O O . GLU A 1 114 ? -5.464 13.246 7.406 1.00 98.19 114 GLU A O 1
ATOM 918 N N . MET A 1 115 ? -6.445 11.285 6.922 1.00 98.44 115 MET A N 1
ATOM 919 C CA . MET A 1 115 ? -5.824 10.545 8.021 1.00 98.44 115 MET A CA 1
ATOM 920 C C . MET A 1 115 ? -4.337 10.269 7.806 1.00 98.44 115 MET A C 1
ATOM 922 O O . MET A 1 115 ? -3.596 10.265 8.785 1.00 98.44 115 MET A O 1
ATOM 926 N N . ILE A 1 116 ? -3.898 10.022 6.568 1.00 98.44 116 ILE A N 1
ATOM 927 C CA . ILE A 1 116 ? -2.488 9.734 6.274 1.00 98.44 116 ILE A CA 1
ATOM 928 C C . ILE A 1 116 ? -1.640 11.007 6.142 1.00 98.44 116 ILE A C 1
ATOM 930 O O . ILE A 1 116 ? -0.445 10.968 6.419 1.00 98.44 116 ILE A O 1
ATOM 934 N N . ALA A 1 117 ? -2.248 12.146 5.788 1.00 98.12 117 ALA A N 1
ATOM 935 C CA . ALA A 1 117 ? -1.548 13.413 5.549 1.00 98.12 117 ALA A CA 1
ATOM 936 C C . ALA A 1 117 ? -0.584 13.875 6.669 1.00 98.12 117 ALA A C 1
ATOM 938 O O . ALA A 1 117 ? 0.450 14.450 6.342 1.00 98.12 117 ALA A O 1
ATOM 939 N N . PRO A 1 118 ? -0.843 13.645 7.974 1.00 97.94 118 PRO A N 1
ATOM 940 C CA . PRO A 1 118 ? 0.113 13.987 9.032 1.00 97.94 118 PRO A CA 1
ATOM 941 C C . PRO A 1 118 ? 1.352 13.078 9.090 1.00 97.94 118 PRO A C 1
ATOM 943 O O . PRO A 1 118 ? 2.326 13.432 9.753 1.00 97.94 118 PRO A O 1
ATOM 946 N N . TYR A 1 119 ? 1.296 11.904 8.456 1.00 98.38 119 TYR A N 1
ATOM 947 C CA . TYR A 1 119 ? 2.307 10.846 8.534 1.00 98.38 119 TYR A CA 1
ATOM 948 C C . TYR A 1 119 ? 3.151 10.713 7.266 1.00 98.38 119 TYR A C 1
ATOM 950 O O . TYR A 1 119 ? 4.266 10.195 7.337 1.00 98.38 119 TYR A O 1
ATOM 958 N N . ALA A 1 120 ? 2.612 11.128 6.119 1.00 98.12 120 ALA A N 1
ATOM 959 C CA . ALA A 1 120 ? 3.185 10.836 4.815 1.00 98.12 120 ALA A CA 1
ATOM 960 C C . ALA A 1 120 ? 3.491 12.084 3.987 1.00 98.12 120 ALA A C 1
ATOM 962 O O . ALA A 1 120 ? 2.849 13.126 4.121 1.00 98.12 120 ALA A O 1
ATOM 963 N N . GLU A 1 121 ? 4.436 11.925 3.067 1.00 97.56 121 GLU A N 1
ATOM 964 C CA . GLU A 1 121 ? 4.665 12.847 1.960 1.00 97.56 121 GLU A CA 1
ATOM 965 C C . GLU A 1 121 ? 4.150 12.211 0.666 1.00 97.56 121 GLU A C 1
ATOM 967 O O . GLU A 1 121 ? 4.409 11.040 0.389 1.00 97.56 121 GLU A O 1
ATOM 972 N N . THR A 1 122 ? 3.418 12.975 -0.144 1.00 97.31 122 THR A N 1
ATOM 973 C CA . THR A 1 122 ? 2.995 12.510 -1.468 1.00 97.31 122 THR A CA 1
ATOM 974 C C . THR A 1 122 ? 4.136 12.707 -2.464 1.00 97.31 122 THR A C 1
ATOM 976 O O . THR A 1 122 ? 4.600 13.834 -2.661 1.00 97.31 122 THR A O 1
ATOM 979 N N . LEU A 1 123 ? 4.562 11.638 -3.136 1.00 95.88 123 LEU A N 1
ATOM 980 C CA . LEU A 1 123 ? 5.617 11.692 -4.150 1.00 95.88 123 LEU A CA 1
ATOM 981 C C . LEU A 1 123 ? 5.376 10.730 -5.311 1.00 95.88 123 LEU A C 1
ATOM 983 O O . LEU A 1 123 ? 4.510 9.858 -5.274 1.00 95.88 123 LEU A O 1
ATOM 987 N N . GLU A 1 124 ? 6.166 10.905 -6.364 1.00 95.12 124 GLU A N 1
ATOM 988 C CA . GLU A 1 124 ? 6.181 10.024 -7.523 1.00 95.12 124 GLU A CA 1
ATOM 989 C C . GLU A 1 124 ? 7.310 8.999 -7.407 1.00 95.12 124 GLU A C 1
ATOM 991 O O . GLU A 1 124 ? 8.487 9.359 -7.357 1.00 95.12 124 GLU A O 1
ATOM 996 N N . ILE A 1 125 ? 6.955 7.714 -7.400 1.00 94.31 125 ILE A N 1
ATOM 997 C CA . ILE A 1 125 ? 7.918 6.612 -7.389 1.00 94.31 125 ILE A CA 1
ATOM 998 C C . ILE A 1 125 ? 8.043 5.968 -8.774 1.00 94.31 125 ILE A C 1
ATOM 1000 O O . ILE A 1 125 ? 7.056 5.871 -9.505 1.00 94.31 125 ILE A O 1
ATOM 1004 N N . PRO A 1 126 ? 9.237 5.484 -9.159 1.00 91.62 126 PRO A N 1
ATOM 1005 C CA . PRO A 1 126 ? 9.428 4.833 -10.447 1.00 91.62 126 PRO A CA 1
ATOM 1006 C C . PRO A 1 126 ? 8.735 3.468 -10.510 1.00 91.62 126 PRO A C 1
ATOM 1008 O O . PRO A 1 126 ? 8.949 2.610 -9.653 1.00 91.62 126 PRO A O 1
ATOM 1011 N N . PHE A 1 127 ? 8.025 3.220 -11.604 1.00 89.88 127 PHE A N 1
ATOM 1012 C CA . PHE A 1 127 ? 7.557 1.907 -12.016 1.00 89.88 127 PHE A CA 1
ATOM 1013 C C . PHE A 1 127 ? 8.252 1.496 -13.314 1.00 89.88 127 PHE A C 1
ATOM 1015 O O . PHE A 1 127 ? 8.097 2.119 -14.364 1.00 89.88 127 PHE A O 1
ATOM 1022 N N . ALA A 1 128 ? 9.098 0.469 -13.244 1.00 88.12 128 ALA A N 1
ATOM 1023 C CA . ALA A 1 128 ? 10.016 0.163 -14.338 1.00 88.12 128 ALA A CA 1
ATOM 1024 C C . ALA A 1 128 ? 10.170 -1.332 -14.585 1.00 88.12 128 ALA A C 1
ATOM 1026 O O . ALA A 1 128 ? 10.280 -2.129 -13.655 1.00 88.12 128 ALA A O 1
ATOM 1027 N N . ARG A 1 129 ? 10.297 -1.705 -15.859 1.00 86.44 129 ARG A N 1
ATOM 1028 C CA . ARG A 1 129 ? 10.722 -3.043 -16.252 1.00 86.44 129 ARG A CA 1
ATOM 1029 C C . ARG A 1 129 ? 12.238 -3.057 -16.269 1.00 86.44 129 ARG A C 1
ATOM 1031 O O . ARG A 1 129 ? 12.880 -2.303 -16.994 1.00 86.44 129 ARG A O 1
ATOM 1038 N N . LEU A 1 130 ? 12.803 -3.929 -15.460 1.00 85.38 130 LEU A N 1
ATOM 1039 C CA . LEU A 1 130 ? 14.232 -4.147 -15.365 1.00 85.38 130 LEU A CA 1
ATOM 1040 C C . LEU A 1 130 ? 14.661 -5.286 -16.314 1.00 85.38 130 LEU A C 1
ATOM 1042 O O . LEU A 1 130 ? 13.818 -6.034 -16.837 1.00 85.38 130 LEU A O 1
ATOM 1046 N N . PRO A 1 131 ? 15.978 -5.463 -16.540 1.00 82.12 131 PRO A N 1
ATOM 1047 C CA . PRO A 1 131 ? 16.505 -6.662 -17.185 1.00 82.12 131 PRO A CA 1
ATOM 1048 C C . PRO A 1 131 ? 15.985 -7.954 -16.531 1.00 82.12 131 PRO A C 1
ATOM 1050 O O . PRO A 1 131 ? 15.514 -7.960 -15.396 1.00 82.12 131 PRO A O 1
ATOM 1053 N N . ASN A 1 132 ? 16.060 -9.072 -17.256 1.00 83.19 132 ASN A N 1
ATOM 1054 C CA . ASN A 1 132 ? 15.622 -10.396 -16.782 1.00 83.19 132 ASN A CA 1
ATOM 1055 C C . ASN A 1 132 ? 14.129 -10.511 -16.420 1.00 83.19 132 ASN A C 1
ATOM 1057 O O . ASN A 1 132 ? 13.733 -11.447 -15.731 1.00 83.19 132 ASN A O 1
ATOM 1061 N N . ARG A 1 133 ? 13.279 -9.618 -16.953 1.00 85.31 133 ARG A N 1
ATOM 1062 C CA . ARG A 1 133 ? 11.828 -9.575 -16.673 1.00 85.31 133 ARG A CA 1
ATOM 1063 C C . ARG A 1 133 ? 11.504 -9.250 -15.208 1.00 85.31 133 ARG A C 1
ATOM 1065 O O . ARG A 1 133 ? 10.420 -9.604 -14.751 1.00 85.31 133 ARG A O 1
ATOM 1072 N N . CYS A 1 134 ? 12.417 -8.593 -14.498 1.00 90.69 134 CYS A N 1
ATOM 1073 C CA . CYS A 1 134 ? 12.116 -8.030 -13.190 1.00 90.69 134 CYS A CA 1
ATOM 1074 C C . CYS A 1 134 ? 11.293 -6.742 -13.339 1.00 90.69 134 CYS A C 1
ATOM 1076 O O . CYS A 1 134 ? 11.370 -6.056 -14.362 1.00 90.69 134 CYS A O 1
ATOM 1078 N N . VAL A 1 135 ? 10.514 -6.412 -12.317 1.00 91.94 135 VAL A N 1
ATOM 1079 C CA . VAL A 1 135 ? 9.692 -5.199 -12.241 1.00 91.94 135 VAL A CA 1
ATOM 1080 C C . VAL A 1 135 ? 10.067 -4.442 -10.978 1.00 91.94 135 VAL A C 1
ATOM 1082 O O . VAL A 1 135 ? 10.231 -5.047 -9.925 1.00 91.94 135 VAL A O 1
ATOM 1085 N N . ARG A 1 136 ? 10.225 -3.126 -11.079 1.00 93.19 136 ARG A N 1
ATOM 1086 C CA . ARG A 1 136 ? 10.494 -2.233 -9.955 1.00 93.19 136 ARG A CA 1
ATOM 1087 C C . ARG A 1 136 ? 9.274 -1.373 -9.666 1.00 93.19 136 ARG A C 1
ATOM 1089 O O . ARG A 1 136 ? 8.722 -0.811 -10.606 1.00 93.19 136 ARG A O 1
ATOM 1096 N N . ILE A 1 137 ? 8.930 -1.245 -8.388 1.00 93.94 137 ILE A N 1
ATOM 1097 C CA . ILE A 1 137 ? 7.938 -0.314 -7.841 1.00 93.94 137 ILE A CA 1
ATOM 1098 C C . ILE A 1 137 ? 8.635 0.467 -6.724 1.00 93.94 137 ILE A C 1
ATOM 1100 O O . ILE A 1 137 ? 8.916 -0.093 -5.664 1.00 93.94 137 ILE A O 1
ATOM 1104 N N . GLY A 1 138 ? 8.981 1.727 -6.981 1.00 94.25 138 GLY A N 1
ATOM 1105 C CA . GLY A 1 138 ? 9.802 2.523 -6.069 1.00 94.25 138 GLY A CA 1
ATOM 1106 C C . GLY A 1 138 ? 11.128 1.835 -5.761 1.00 94.25 138 GLY A C 1
ATOM 1107 O O . GLY A 1 138 ? 11.880 1.477 -6.673 1.00 94.25 138 GLY A O 1
ATOM 1108 N N . ASP A 1 139 ? 11.379 1.607 -4.477 1.00 95.12 139 ASP A N 1
ATOM 1109 C CA . ASP A 1 139 ? 12.586 0.940 -3.987 1.00 95.12 139 ASP A CA 1
ATOM 1110 C C . ASP A 1 139 ? 12.549 -0.592 -4.077 1.00 95.12 139 ASP A C 1
ATOM 1112 O O . ASP A 1 139 ? 13.553 -1.248 -3.794 1.00 95.12 139 ASP A O 1
ATOM 1116 N N . TYR A 1 140 ? 11.432 -1.190 -4.496 1.00 96.56 140 TYR A N 1
ATOM 1117 C CA . TYR A 1 140 ? 11.234 -2.638 -4.470 1.00 96.56 140 TYR A CA 1
ATOM 1118 C C . TYR A 1 140 ? 11.322 -3.253 -5.857 1.00 96.56 140 TYR A C 1
ATOM 1120 O O . TYR A 1 140 ? 10.569 -2.892 -6.759 1.00 96.56 140 TYR A O 1
ATOM 1128 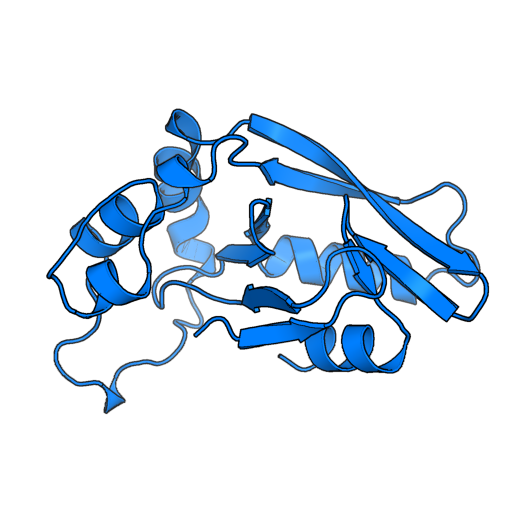N N . ALA A 1 141 ? 12.233 -4.211 -6.027 1.00 96.06 141 ALA A N 1
ATOM 1129 C CA . ALA A 1 141 ? 12.366 -4.987 -7.251 1.00 96.06 141 ALA A CA 1
ATOM 1130 C C . ALA A 1 141 ? 11.826 -6.405 -7.048 1.00 96.06 141 ALA A C 1
ATOM 1132 O O . ALA A 1 141 ? 12.190 -7.096 -6.102 1.00 96.06 141 ALA A O 1
ATOM 1133 N N . PHE A 1 142 ? 10.991 -6.858 -7.971 1.00 96.25 142 PHE A N 1
ATOM 1134 C CA . PHE A 1 142 ? 10.378 -8.176 -7.978 1.00 96.25 142 PHE A CA 1
ATOM 1135 C C . PHE A 1 142 ? 10.850 -8.941 -9.204 1.00 96.25 142 PHE A C 1
ATOM 1137 O O . PHE A 1 142 ? 10.935 -8.384 -10.302 1.00 96.25 142 PHE A O 1
ATOM 1144 N N . ASP A 1 143 ? 11.112 -10.235 -9.043 1.00 95.50 143 ASP A N 1
ATOM 1145 C CA . ASP A 1 143 ? 11.161 -11.116 -10.202 1.00 95.50 143 ASP A CA 1
ATOM 1146 C C . ASP A 1 143 ? 9.753 -11.289 -10.799 1.00 95.50 143 ASP A C 1
ATOM 1148 O O . ASP A 1 143 ? 8.735 -10.907 -10.215 1.00 95.50 143 ASP A O 1
ATOM 1152 N N . ARG A 1 144 ? 9.686 -11.896 -11.985 1.00 93.19 144 ARG A N 1
ATOM 1153 C CA . ARG A 1 144 ? 8.415 -12.125 -12.681 1.00 93.19 144 ARG A CA 1
ATOM 1154 C C . ARG A 1 144 ? 7.410 -12.927 -11.847 1.00 93.19 144 ARG A C 1
ATOM 1156 O O . ARG A 1 144 ? 6.215 -12.677 -11.960 1.00 93.19 144 ARG A O 1
ATOM 1163 N N . HIS A 1 145 ? 7.862 -13.926 -11.091 1.00 95.06 145 HIS A N 1
ATOM 1164 C CA . HIS A 1 145 ? 6.963 -14.796 -10.339 1.00 95.06 145 HIS A CA 1
ATOM 1165 C C . HIS A 1 145 ? 6.337 -14.037 -9.168 1.00 95.06 145 HIS A C 1
ATOM 1167 O O . HIS A 1 145 ? 5.115 -13.944 -9.102 1.00 95.06 145 HIS A O 1
ATOM 1173 N N . ASN A 1 146 ? 7.163 -13.418 -8.325 1.00 95.88 146 ASN A N 1
ATOM 1174 C CA . ASN A 1 146 ? 6.718 -12.648 -7.167 1.00 95.88 146 ASN A CA 1
ATOM 1175 C C . ASN A 1 146 ? 5.872 -11.433 -7.568 1.00 95.88 146 ASN A C 1
ATOM 1177 O O . ASN A 1 146 ? 4.875 -11.143 -6.913 1.00 95.88 146 ASN A O 1
ATOM 1181 N N . PHE A 1 147 ? 6.202 -10.767 -8.681 1.00 95.00 147 PHE A N 1
ATOM 1182 C CA . PHE A 1 147 ? 5.365 -9.687 -9.201 1.00 95.00 147 PHE A CA 1
ATOM 1183 C C . PHE A 1 147 ? 3.976 -10.187 -9.626 1.00 95.00 147 PHE A C 1
ATOM 1185 O O . PHE A 1 147 ? 2.971 -9.546 -9.343 1.00 95.00 147 PHE A O 1
ATOM 1192 N N . HIS A 1 148 ? 3.888 -11.354 -10.272 1.00 94.00 148 HIS A N 1
ATOM 1193 C CA . HIS A 1 148 ? 2.595 -11.936 -10.637 1.00 94.00 148 HIS A CA 1
ATOM 1194 C C . HIS A 1 148 ? 1.788 -12.401 -9.417 1.00 94.00 148 HIS A C 1
ATOM 1196 O O . HIS A 1 148 ? 0.565 -12.307 -9.456 1.00 94.00 148 HIS A O 1
ATOM 1202 N N . GLU A 1 149 ? 2.433 -12.891 -8.354 1.00 95.69 149 GLU A N 1
ATOM 1203 C CA . GLU A 1 149 ? 1.744 -13.172 -7.086 1.00 95.69 149 GLU A CA 1
ATOM 1204 C C . GLU A 1 149 ? 1.185 -11.886 -6.469 1.00 95.69 149 GLU A C 1
ATOM 1206 O O . GLU A 1 149 ? 0.038 -11.875 -6.031 1.00 95.69 149 GLU A O 1
ATOM 1211 N N . LEU A 1 150 ? 1.946 -10.786 -6.513 1.00 95.00 150 LEU A N 1
ATOM 1212 C CA . LEU A 1 150 ? 1.484 -9.471 -6.058 1.00 95.00 150 LEU A CA 1
ATOM 1213 C C . LEU A 1 150 ? 0.246 -9.003 -6.837 1.00 95.00 150 LEU A C 1
ATOM 1215 O O . LEU A 1 150 ? -0.681 -8.482 -6.235 1.00 95.00 150 LEU A O 1
ATOM 1219 N N . LEU A 1 151 ? 0.191 -9.229 -8.154 1.00 93.25 151 LEU A N 1
ATOM 1220 C CA . LEU A 1 151 ? -0.978 -8.884 -8.980 1.00 93.25 151 LEU A CA 1
ATOM 1221 C C . LEU A 1 151 ? -2.195 -9.807 -8.784 1.00 93.25 151 LEU A C 1
ATOM 1223 O O . LEU A 1 151 ? -3.293 -9.449 -9.201 1.00 93.25 151 LEU A O 1
ATOM 1227 N N . ARG A 1 152 ? -2.001 -11.019 -8.250 1.00 93.50 152 ARG A N 1
ATOM 1228 C CA . ARG A 1 152 ? -3.085 -11.986 -7.986 1.00 93.50 152 ARG A CA 1
ATOM 1229 C C . ARG A 1 152 ? -3.780 -11.758 -6.651 1.00 93.50 152 ARG A C 1
ATOM 1231 O O . ARG A 1 152 ? -4.865 -12.305 -6.460 1.00 93.50 152 ARG A O 1
ATOM 1238 N N . TYR A 1 153 ? -3.111 -11.052 -5.746 1.00 90.12 153 TYR A N 1
ATOM 1239 C CA . TYR A 1 153 ? -3.663 -10.604 -4.477 1.00 90.12 153 TYR A CA 1
ATOM 1240 C C . TYR A 1 153 ? -4.887 -9.710 -4.698 1.00 90.12 153 TYR A C 1
ATOM 1242 O O . TYR A 1 153 ? -5.910 -9.964 -4.023 1.00 90.12 153 TYR A O 1
#

Secondary structure (DSSP, 8-state):
--EEEEETTTEEEEEEES-SS--EEEETTEEEEHHHHHHHHHHHHH-SS--SPEEEEEEE--SHHHH--HHHHHTTS---HHHHHHHHHSPPPSSGGG----TTGGGGHHHHHHHHTTT-EEEEEEEEEPGGG-EEETTEEE-HHHHHHHHH-